Protein AF-A0A804Q2H6-F1 (afdb_monomer)

Nearest PDB structures (foldseek):
  8jxd-assembly1_B-2  TM=3.179E-01  e=8.349E+00  Rattus norvegicus

Structure (mmCIF, N/CA/C/O backbone):
data_AF-A0A804Q2H6-F1
#
_entry.id   AF-A0A804Q2H6-F1
#
loop_
_atom_site.group_PDB
_atom_site.id
_atom_site.type_symbol
_atom_site.label_atom_id
_atom_site.label_alt_id
_atom_site.label_comp_id
_atom_site.label_asym_id
_atom_site.label_entity_id
_atom_site.label_seq_id
_atom_site.pdbx_PDB_ins_code
_atom_site.Cartn_x
_atom_site.Cartn_y
_atom_site.Cartn_z
_atom_site.occupancy
_atom_site.B_iso_or_equiv
_atom_site.auth_seq_id
_atom_site.auth_comp_id
_atom_site.auth_asym_id
_atom_site.auth_atom_id
_atom_site.pdbx_PDB_model_num
ATOM 1 N N . MET A 1 1 ? -6.467 -5.671 18.683 1.00 35.25 1 MET A N 1
ATOM 2 C CA . MET A 1 1 ? -7.327 -4.581 18.168 1.00 35.25 1 MET A CA 1
ATOM 3 C C . MET A 1 1 ? -7.729 -4.939 16.747 1.00 35.25 1 MET A C 1
ATOM 5 O O . MET A 1 1 ? -6.881 -4.882 15.869 1.00 35.25 1 MET A O 1
ATOM 9 N N . ALA A 1 2 ? -8.968 -5.383 16.522 1.00 39.66 2 ALA A N 1
ATOM 10 C CA . ALA A 1 2 ? -9.454 -5.647 15.170 1.00 39.66 2 ALA A CA 1
ATOM 11 C C . ALA A 1 2 ? -9.621 -4.302 14.453 1.00 39.66 2 ALA A C 1
ATOM 13 O O . ALA A 1 2 ? -10.476 -3.499 14.825 1.00 39.66 2 ALA A O 1
ATOM 14 N N . THR A 1 3 ? -8.766 -4.007 13.478 1.00 52.53 3 THR A N 1
ATOM 15 C CA . THR A 1 3 ? -8.973 -2.840 12.623 1.00 52.53 3 THR A CA 1
ATOM 16 C C . THR A 1 3 ? -10.220 -3.105 11.796 1.00 52.53 3 THR A C 1
ATOM 18 O O . THR A 1 3 ? -10.194 -3.948 10.901 1.00 52.53 3 THR A O 1
ATOM 21 N N . ALA A 1 4 ? -11.316 -2.413 12.104 1.00 69.88 4 ALA A N 1
ATOM 22 C CA . ALA A 1 4 ? -12.475 -2.392 11.227 1.00 69.88 4 ALA A CA 1
ATOM 23 C C . ALA A 1 4 ? -12.008 -2.036 9.803 1.00 69.88 4 ALA A C 1
ATOM 25 O O . ALA A 1 4 ? -11.167 -1.147 9.624 1.00 69.88 4 ALA A O 1
ATOM 26 N N . GLY A 1 5 ? -12.504 -2.774 8.806 1.00 74.56 5 GLY A N 1
ATOM 27 C CA . GLY A 1 5 ? -12.183 -2.523 7.402 1.00 74.56 5 GLY A CA 1
ATOM 28 C C . GLY A 1 5 ? -12.517 -1.087 6.985 1.00 74.56 5 GLY A C 1
ATOM 29 O O . GLY A 1 5 ? -13.249 -0.374 7.672 1.00 74.56 5 GLY A O 1
ATOM 30 N N . CYS A 1 6 ? -11.978 -0.640 5.848 1.00 87.25 6 CYS A N 1
ATOM 31 C CA . CYS A 1 6 ? -12.292 0.699 5.347 1.00 87.25 6 CYS A CA 1
ATOM 32 C C . CYS A 1 6 ? -13.810 0.830 5.085 1.00 87.25 6 CYS A C 1
ATOM 34 O O . CYS A 1 6 ? -14.372 -0.062 4.445 1.00 87.25 6 CYS A O 1
ATOM 36 N N . PRO A 1 7 ? -14.469 1.932 5.508 1.00 87.38 7 PRO A N 1
ATOM 37 C CA . PRO A 1 7 ? -15.899 2.159 5.263 1.00 87.38 7 PRO A CA 1
ATOM 38 C C . PRO A 1 7 ? -16.249 2.141 3.768 1.00 87.38 7 PRO A C 1
ATOM 40 O O . PRO A 1 7 ? -17.302 1.646 3.378 1.00 87.38 7 PRO A O 1
ATOM 43 N N . TYR A 1 8 ? -15.327 2.612 2.925 1.00 88.88 8 TYR A N 1
ATOM 44 C CA . TYR A 1 8 ? -15.412 2.528 1.471 1.00 88.88 8 TYR A CA 1
ATOM 45 C C . TYR A 1 8 ? -14.440 1.456 0.978 1.00 88.88 8 TYR A C 1
ATOM 47 O O . TYR A 1 8 ? -13.237 1.685 0.861 1.00 88.88 8 TYR A O 1
ATOM 55 N N . SER A 1 9 ? -14.958 0.252 0.742 1.00 91.12 9 SER A N 1
ATOM 56 C CA . SER A 1 9 ? -14.145 -0.866 0.261 1.00 91.12 9 SER A CA 1
ATOM 57 C C . SER A 1 9 ? -13.822 -0.697 -1.225 1.00 91.12 9 SER A C 1
ATOM 59 O O . SER A 1 9 ? -14.722 -0.740 -2.064 1.00 91.12 9 SER A O 1
ATOM 61 N N . CYS A 1 10 ? -12.534 -0.560 -1.548 1.00 94.19 10 CYS A N 1
ATOM 62 C CA . CYS A 1 10 ? -12.041 -0.559 -2.927 1.00 94.19 10 CYS A CA 1
ATOM 63 C C . CYS A 1 10 ? -12.300 -1.899 -3.636 1.00 94.19 10 CYS A C 1
ATOM 65 O O . CYS A 1 10 ? -12.711 -1.892 -4.790 1.00 94.19 10 CYS A O 1
ATOM 67 N N . VAL A 1 11 ? -12.182 -3.028 -2.922 1.00 94.38 11 VAL A N 1
ATOM 68 C CA . VAL A 1 11 ? -12.495 -4.378 -3.436 1.00 94.38 11 VAL A CA 1
ATOM 69 C C . VAL A 1 11 ? -13.964 -4.507 -3.833 1.00 94.38 11 VAL A C 1
ATOM 71 O O . VAL A 1 11 ? -14.267 -5.009 -4.907 1.00 94.38 11 VAL A O 1
ATOM 74 N N . LYS A 1 12 ? -14.900 -4.010 -3.011 1.00 93.88 12 LYS A N 1
ATOM 75 C CA . LYS A 1 12 ? -16.326 -4.014 -3.384 1.00 93.88 12 LYS A CA 1
ATOM 76 C C . LYS A 1 12 ? -16.637 -3.041 -4.522 1.00 93.88 12 LYS A C 1
ATOM 78 O O . LYS A 1 12 ? -17.587 -3.274 -5.258 1.00 93.88 12 LYS A O 1
ATOM 83 N N . ARG A 1 13 ? -15.890 -1.935 -4.629 1.00 94.12 13 ARG A N 1
ATOM 84 C CA . ARG A 1 13 ? -16.138 -0.888 -5.629 1.00 94.12 13 ARG A CA 1
ATOM 85 C C . ARG A 1 13 ? -15.673 -1.293 -7.026 1.00 94.12 13 ARG A C 1
ATOM 87 O O . ARG A 1 13 ? -16.414 -1.073 -7.972 1.00 94.12 13 ARG A O 1
ATOM 94 N N . ALA A 1 14 ? -14.473 -1.855 -7.135 1.00 94.19 14 ALA A N 1
ATOM 95 C CA . ALA A 1 14 ? -13.858 -2.261 -8.395 1.00 94.19 14 ALA A CA 1
ATOM 96 C C . ALA A 1 14 ? -13.192 -3.644 -8.229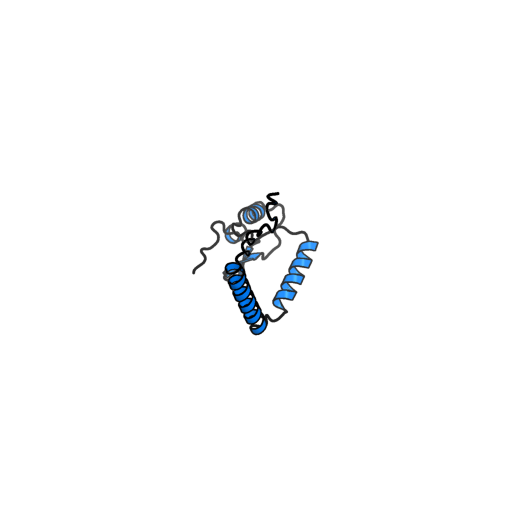 1.00 94.19 14 ALA A C 1
ATOM 98 O O . ALA A 1 14 ? -11.963 -3.735 -8.141 1.00 94.19 14 ALA A O 1
ATOM 99 N N . PRO A 1 15 ? -13.989 -4.729 -8.140 1.00 94.12 15 PRO A N 1
ATOM 100 C CA . PRO A 1 15 ? -13.487 -6.083 -7.871 1.00 94.12 15 PRO A CA 1
ATOM 101 C C . PRO A 1 15 ? -12.613 -6.652 -8.998 1.00 94.12 15 PRO A C 1
ATOM 103 O O . PRO A 1 15 ? -11.849 -7.585 -8.782 1.00 94.12 15 PRO A O 1
ATOM 106 N N . HIS A 1 16 ? -12.699 -6.087 -10.203 1.00 92.75 16 HIS A N 1
ATOM 107 C CA . HIS A 1 16 ? -11.831 -6.418 -11.334 1.00 92.75 16 HIS A CA 1
ATOM 108 C C . HIS A 1 16 ? -10.420 -5.824 -11.209 1.00 92.75 16 HIS A C 1
ATOM 110 O O . HIS A 1 16 ? -9.506 -6.285 -11.892 1.00 92.75 16 HIS A O 1
ATOM 116 N N . VAL A 1 17 ? -10.231 -4.824 -10.339 1.00 94.56 17 VAL A N 1
ATOM 117 C CA . VAL A 1 17 ? -8.941 -4.152 -10.096 1.00 94.56 17 VAL A CA 1
ATOM 118 C C . VAL A 1 17 ? -8.365 -4.468 -8.727 1.00 94.56 17 VAL A C 1
ATOM 120 O O . VAL A 1 17 ? -7.144 -4.550 -8.594 1.00 94.56 17 VAL A O 1
ATOM 123 N N . PHE A 1 18 ? -9.204 -4.689 -7.716 1.00 93.81 18 PHE A N 1
ATOM 124 C CA . PHE A 1 18 ? -8.762 -4.921 -6.344 1.00 93.81 18 PHE A CA 1
ATOM 125 C C . PHE A 1 18 ? -9.297 -6.240 -5.781 1.00 93.81 18 PHE A C 1
ATOM 127 O O . PHE A 1 18 ? -10.479 -6.541 -5.914 1.00 93.81 18 PHE A O 1
ATOM 134 N N . SER A 1 19 ? -8.452 -6.969 -5.050 1.00 94.88 19 SER A N 1
ATOM 135 C CA . SER A 1 19 ? -8.845 -8.130 -4.239 1.00 94.88 19 SER A CA 1
ATOM 136 C C . SER A 1 19 ? -8.294 -8.014 -2.824 1.00 94.88 19 SER A C 1
ATOM 138 O O . SER A 1 19 ? -7.400 -7.212 -2.555 1.00 94.88 19 SER A O 1
ATOM 140 N N . PHE A 1 20 ? -8.803 -8.830 -1.904 1.00 92.19 20 PHE A N 1
ATOM 141 C CA . PHE A 1 20 ? -8.088 -9.064 -0.655 1.00 92.19 20 PHE A CA 1
ATOM 142 C C . PHE A 1 20 ? -6.900 -9.998 -0.906 1.00 92.19 20 PHE A C 1
ATOM 144 O O . PHE A 1 20 ? -6.957 -10.868 -1.774 1.00 92.19 20 PHE A O 1
ATOM 151 N N . SER A 1 21 ? -5.809 -9.745 -0.194 1.00 88.12 21 SER A N 1
ATOM 152 C CA . SER A 1 21 ? -4.656 -10.633 -0.092 1.00 88.12 21 SER A CA 1
ATOM 153 C C . SER A 1 21 ? -4.953 -11.706 0.950 1.00 88.12 21 SER A C 1
ATOM 155 O O . SER A 1 21 ? -5.334 -11.356 2.069 1.00 88.12 21 SER A O 1
ATOM 157 N N . ASP A 1 22 ? -4.759 -12.977 0.610 1.00 85.94 22 ASP A N 1
ATOM 158 C CA . ASP A 1 22 ? -5.005 -14.090 1.535 1.00 85.94 22 ASP A CA 1
ATOM 159 C C . ASP A 1 22 ? -4.006 -14.095 2.704 1.00 85.94 22 ASP A C 1
ATOM 161 O O . ASP A 1 22 ? -4.374 -14.417 3.832 1.00 85.94 22 ASP A O 1
ATOM 165 N N . ASP A 1 23 ? -2.772 -13.636 2.464 1.00 81.19 23 ASP A N 1
ATOM 166 C CA . ASP A 1 23 ? -1.695 -13.632 3.464 1.00 81.19 23 ASP A CA 1
ATOM 167 C C . ASP A 1 23 ? -1.902 -12.578 4.561 1.00 81.19 23 ASP A C 1
ATOM 169 O O . ASP A 1 23 ? -1.562 -12.780 5.725 1.00 81.19 23 ASP A O 1
ATOM 173 N N . THR A 1 24 ? -2.439 -11.415 4.188 1.00 80.88 24 THR A N 1
ATOM 174 C CA . THR A 1 24 ? -2.497 -10.229 5.060 1.00 80.88 24 THR A CA 1
ATOM 175 C C . THR A 1 24 ? -3.919 -9.773 5.369 1.00 80.88 24 THR A C 1
ATOM 177 O O . THR A 1 24 ? -4.111 -8.904 6.220 1.00 80.88 24 THR A O 1
ATOM 180 N N . GLY A 1 25 ? -4.927 -10.290 4.660 1.00 83.88 25 GLY A N 1
ATOM 181 C CA . GLY A 1 25 ? -6.317 -9.833 4.743 1.00 83.88 25 GLY A CA 1
ATOM 182 C C . GLY A 1 25 ? -6.529 -8.385 4.278 1.00 83.88 25 GLY A C 1
ATOM 183 O O . GLY A 1 25 ? -7.600 -7.812 4.486 1.00 83.88 25 GLY A O 1
ATOM 184 N N . THR A 1 26 ? -5.518 -7.755 3.671 1.00 85.62 26 THR A N 1
ATOM 185 C CA . THR A 1 26 ? -5.562 -6.360 3.214 1.00 85.62 26 THR A CA 1
ATOM 186 C C . THR A 1 26 ? -5.927 -6.277 1.738 1.00 85.62 26 THR A C 1
ATOM 188 O O . THR A 1 26 ? -5.635 -7.179 0.957 1.00 85.62 26 THR A O 1
ATOM 191 N N . ALA A 1 27 ? -6.587 -5.189 1.337 1.00 90.50 27 ALA A N 1
ATOM 192 C CA . ALA A 1 27 ? -6.875 -4.950 -0.072 1.00 90.50 27 ALA A CA 1
ATOM 193 C C . ALA A 1 27 ? -5.576 -4.681 -0.852 1.00 90.50 27 ALA A C 1
ATOM 195 O O . ALA A 1 27 ? -4.737 -3.901 -0.397 1.00 90.50 27 ALA A O 1
ATOM 196 N N . ARG A 1 28 ? -5.443 -5.282 -2.036 1.00 90.19 28 ARG A N 1
ATOM 197 C CA . ARG A 1 28 ? -4.346 -5.069 -2.988 1.00 90.19 28 ARG A CA 1
ATOM 198 C C . ARG A 1 28 ? -4.886 -4.866 -4.401 1.00 90.19 28 ARG A C 1
ATOM 200 O O . ARG A 1 28 ? -5.969 -5.350 -4.724 1.00 90.19 28 ARG A O 1
ATOM 207 N N . ALA A 1 29 ? -4.120 -4.185 -5.248 1.00 90.38 29 ALA A N 1
ATOM 208 C CA . ALA A 1 29 ? -4.400 -4.138 -6.680 1.00 90.38 29 ALA A CA 1
ATOM 209 C C . ALA A 1 29 ? -3.958 -5.454 -7.346 1.00 90.38 29 ALA A C 1
ATOM 211 O O . ALA A 1 29 ? -2.853 -5.930 -7.089 1.00 90.38 29 ALA A O 1
ATOM 212 N N . ILE A 1 30 ? -4.818 -6.039 -8.181 1.00 91.25 30 ILE A N 1
ATOM 213 C CA . ILE A 1 30 ? -4.561 -7.274 -8.947 1.00 91.25 30 ILE A CA 1
ATOM 214 C C . ILE A 1 30 ? -4.445 -7.031 -10.451 1.00 91.25 30 ILE A C 1
ATOM 216 O O . ILE A 1 30 ? -3.874 -7.850 -11.163 1.00 91.25 30 ILE A O 1
ATOM 220 N N . SER A 1 31 ? -4.961 -5.906 -10.938 1.00 88.25 31 SER A N 1
ATOM 221 C CA . SER A 1 31 ? -4.835 -5.480 -12.327 1.00 88.25 31 SER A CA 1
ATOM 222 C C . SER A 1 31 ? -4.585 -3.972 -12.383 1.00 88.25 31 SER A C 1
ATOM 224 O O . SER A 1 31 ? -4.746 -3.259 -11.389 1.00 88.25 31 SER A O 1
ATOM 226 N N . GLN A 1 32 ? -4.120 -3.480 -13.530 1.00 81.50 32 GLN A N 1
ATOM 227 C CA . GLN A 1 32 ? -4.045 -2.041 -13.762 1.00 81.50 32 GLN A CA 1
ATOM 228 C C . GLN A 1 32 ? -5.449 -1.544 -14.108 1.00 81.50 32 GLN A C 1
ATOM 230 O O . GLN A 1 32 ? -6.047 -2.008 -15.076 1.00 81.50 32 GLN A O 1
ATOM 235 N N . GLY A 1 33 ? -5.973 -0.610 -13.314 1.00 72.00 33 GLY A N 1
ATOM 236 C CA . GLY A 1 33 ? -7.200 0.087 -13.679 1.00 72.00 33 GLY A CA 1
ATOM 237 C C . GLY A 1 33 ? -6.968 0.963 -14.909 1.00 72.00 33 GLY A C 1
ATOM 238 O O . GLY A 1 33 ? -5.924 1.608 -15.018 1.00 72.00 33 GLY A O 1
ATOM 239 N N . ASN A 1 34 ? -7.938 0.995 -15.823 1.00 75.69 34 ASN A N 1
ATOM 240 C CA . ASN A 1 34 ? -7.955 2.004 -16.874 1.00 75.69 34 ASN A CA 1
ATOM 241 C C . ASN A 1 34 ? -8.294 3.360 -16.232 1.00 75.69 34 ASN A C 1
ATOM 243 O O . ASN A 1 34 ? -9.193 3.438 -15.396 1.00 75.69 34 ASN A O 1
ATOM 247 N N . GLY A 1 35 ? -7.588 4.424 -16.615 1.00 71.31 35 GLY A N 1
ATOM 248 C CA . GLY A 1 35 ? -7.820 5.773 -16.094 1.00 71.31 35 GLY A CA 1
ATOM 249 C C . GLY A 1 35 ? -9.220 6.315 -16.390 1.00 71.31 35 GLY A C 1
ATOM 250 O O . GLY A 1 35 ? -9.622 7.281 -15.760 1.00 71.31 35 GLY A O 1
ATOM 251 N N . GLU A 1 36 ? -9.964 5.688 -17.300 1.00 82.06 36 GLU A N 1
ATOM 252 C CA . GLU A 1 36 ? -11.348 6.023 -17.663 1.00 82.06 36 GLU A CA 1
ATOM 253 C C . GLU A 1 36 ? -12.399 5.232 -16.863 1.00 82.06 36 GLU A C 1
ATOM 255 O O . GLU A 1 36 ? -13.595 5.380 -17.091 1.00 82.06 36 GLU A O 1
ATOM 260 N N . ASP A 1 37 ? -11.980 4.366 -15.936 1.00 90.38 37 ASP A N 1
ATOM 261 C CA . ASP A 1 37 ? -12.902 3.585 -15.116 1.00 90.38 37 A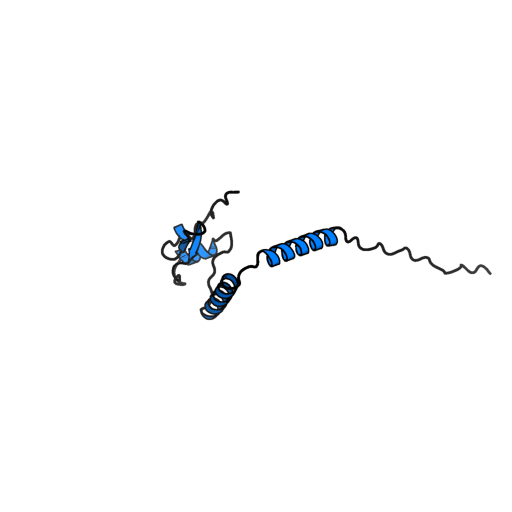SP A CA 1
ATOM 262 C C . ASP A 1 37 ? -13.374 4.393 -13.898 1.00 90.38 37 ASP A C 1
ATOM 264 O O . ASP A 1 37 ? -12.665 4.531 -12.894 1.00 90.38 37 ASP A O 1
ATOM 268 N N . ASP A 1 38 ? -14.602 4.906 -13.982 1.00 93.25 38 ASP A N 1
A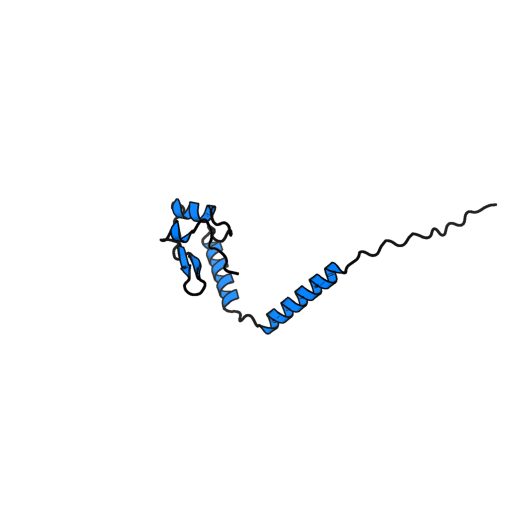TOM 269 C CA . ASP A 1 38 ? -15.240 5.708 -12.933 1.00 93.25 38 ASP A CA 1
ATOM 270 C C . ASP A 1 38 ? -15.255 5.004 -11.566 1.00 93.25 38 ASP A C 1
ATOM 272 O O . ASP A 1 38 ? -15.086 5.646 -10.524 1.00 93.25 38 ASP A O 1
ATOM 276 N N . LEU A 1 39 ? -15.425 3.676 -11.531 1.00 93.50 39 LEU A N 1
ATOM 277 C CA . LEU A 1 39 ? -15.450 2.919 -10.277 1.00 93.50 39 LEU A CA 1
ATOM 278 C C . LEU A 1 39 ? -14.061 2.861 -9.645 1.00 93.50 39 LEU A C 1
ATOM 280 O O . LEU A 1 39 ? -13.939 2.977 -8.420 1.00 93.50 39 LEU A O 1
ATOM 284 N N . VAL A 1 40 ? -13.018 2.724 -10.464 1.00 93.62 40 VAL A N 1
ATOM 285 C CA . VAL A 1 40 ? -11.625 2.760 -10.002 1.00 93.62 40 VAL A CA 1
ATOM 286 C C . VAL A 1 40 ? -11.262 4.163 -9.531 1.00 93.62 40 VAL A C 1
ATOM 288 O O . VAL A 1 40 ? -10.743 4.305 -8.423 1.00 93.62 40 VAL A O 1
ATOM 291 N N . GLN A 1 41 ? -11.583 5.207 -10.301 1.00 92.94 41 GLN A N 1
ATOM 292 C CA . GLN A 1 41 ? -11.355 6.596 -9.889 1.00 92.94 41 GLN A CA 1
ATOM 293 C C . GLN A 1 41 ? -12.025 6.904 -8.548 1.00 92.94 41 GLN A C 1
ATOM 295 O O . GLN A 1 41 ? -11.405 7.481 -7.650 1.00 92.94 41 GLN A O 1
ATOM 300 N N . LEU A 1 42 ? -13.269 6.463 -8.377 1.00 94.25 42 LEU A N 1
ATOM 301 C CA . LEU A 1 42 ? -14.025 6.681 -7.155 1.00 94.25 42 LEU A CA 1
ATOM 302 C C . LEU A 1 42 ? -13.464 5.877 -5.975 1.00 94.25 42 LEU A C 1
ATOM 304 O O . LEU A 1 42 ? -13.396 6.399 -4.862 1.00 94.25 42 LEU A O 1
ATOM 308 N N . ALA A 1 43 ? -13.017 4.638 -6.202 1.00 94.00 43 ALA A N 1
ATOM 309 C CA . ALA A 1 43 ? -12.320 3.850 -5.188 1.00 94.00 43 ALA A CA 1
ATOM 310 C C . ALA A 1 43 ? -11.038 4.558 -4.722 1.00 94.00 43 ALA A C 1
ATOM 312 O O . ALA A 1 43 ? -10.821 4.694 -3.516 1.00 94.00 43 ALA A O 1
ATOM 313 N N . VAL A 1 44 ? -10.232 5.053 -5.667 1.00 93.25 44 VAL A N 1
ATOM 314 C CA . VAL A 1 44 ? -8.992 5.794 -5.396 1.00 93.25 44 VAL A CA 1
ATOM 315 C C . VAL A 1 44 ? -9.282 7.078 -4.617 1.00 93.25 44 VAL A C 1
ATOM 317 O O . VAL A 1 44 ? -8.679 7.301 -3.567 1.00 93.25 44 VAL A O 1
ATOM 320 N N . GLY A 1 45 ? -10.260 7.873 -5.058 1.00 93.06 45 GLY A N 1
ATOM 321 C CA . GLY A 1 45 ? -10.644 9.127 -4.403 1.00 93.06 45 GLY A CA 1
ATOM 322 C C . GLY A 1 45 ? -11.237 8.955 -3.000 1.00 93.06 45 GLY A C 1
ATOM 323 O O . GLY A 1 45 ? -11.132 9.861 -2.176 1.00 93.06 45 GLY A O 1
ATOM 324 N N . GLN A 1 46 ? -11.829 7.794 -2.700 1.00 93.19 46 GLN A N 1
ATOM 325 C CA . GLN A 1 46 ? -12.465 7.514 -1.410 1.00 93.19 46 GLN A CA 1
ATOM 326 C C . GLN A 1 46 ? -11.604 6.684 -0.442 1.00 93.19 46 GLN A C 1
ATOM 328 O O . GLN A 1 46 ? -12.082 6.440 0.669 1.00 93.19 46 GLN A O 1
ATOM 333 N N . CYS A 1 47 ? -10.370 6.251 -0.778 1.00 92.50 47 CYS A N 1
ATOM 334 C CA . CYS A 1 47 ? -9.562 5.476 0.185 1.00 92.50 47 CYS A CA 1
ATOM 335 C C . CYS A 1 47 ? -9.229 6.341 1.422 1.00 92.50 47 CYS A C 1
ATOM 337 O O . CYS A 1 47 ? -8.397 7.248 1.339 1.00 92.50 47 CYS A O 1
ATOM 339 N N . PRO A 1 48 ? -9.773 6.022 2.615 1.00 90.38 48 PRO A N 1
ATOM 340 C CA . PRO A 1 48 ? -9.587 6.846 3.813 1.00 90.38 48 PRO A CA 1
ATOM 341 C C . PRO A 1 48 ? -8.164 6.746 4.373 1.00 90.38 48 PRO A C 1
ATOM 343 O O . PRO A 1 48 ? -7.689 7.641 5.065 1.00 90.38 48 PRO A O 1
ATOM 346 N N . ARG A 1 49 ? -7.469 5.647 4.063 1.00 89.00 49 ARG A N 1
ATOM 347 C CA . ARG A 1 49 ? -6.066 5.420 4.423 1.00 89.00 49 ARG A CA 1
ATOM 348 C C . ARG A 1 49 ? -5.089 6.030 3.417 1.00 89.00 49 ARG A C 1
ATOM 350 O O . ARG A 1 49 ? -3.893 5.961 3.662 1.00 89.00 49 ARG A O 1
ATOM 357 N N . LYS A 1 50 ? -5.589 6.578 2.299 1.00 88.75 50 LYS A N 1
ATOM 358 C CA . LYS A 1 50 ? -4.798 7.020 1.141 1.00 88.75 50 LYS A CA 1
ATOM 359 C C . LYS A 1 50 ? -3.760 5.965 0.738 1.00 88.75 50 LYS A C 1
ATOM 361 O O . LYS A 1 50 ? -2.554 6.164 0.790 1.00 88.75 50 LYS A O 1
ATOM 366 N N . CYS A 1 51 ? -4.286 4.787 0.448 1.00 87.12 51 CYS A N 1
ATOM 367 C CA . CYS A 1 51 ? -3.556 3.541 0.270 1.00 87.12 51 CYS A CA 1
ATOM 368 C C . CYS A 1 51 ? -3.336 3.162 -1.202 1.00 87.12 51 CYS A C 1
ATOM 370 O O . CYS A 1 51 ? -2.549 2.273 -1.502 1.00 87.12 51 CYS A O 1
ATOM 372 N N . ILE A 1 52 ? -4.072 3.808 -2.105 1.00 89.50 52 ILE A N 1
ATOM 373 C CA . ILE A 1 52 ? -4.124 3.518 -3.536 1.00 89.50 52 ILE A CA 1
ATOM 374 C C . ILE A 1 52 ? -3.976 4.833 -4.295 1.00 89.50 52 ILE A C 1
ATOM 376 O O . ILE A 1 52 ? -4.595 5.830 -3.923 1.00 89.50 52 ILE A O 1
ATOM 380 N N . TYR A 1 53 ? -3.139 4.831 -5.330 1.00 90.19 53 TYR A N 1
ATOM 381 C CA . TYR A 1 53 ? -2.789 6.013 -6.113 1.00 90.19 53 TYR A CA 1
ATOM 382 C C . TYR A 1 53 ? -2.556 5.637 -7.571 1.00 90.19 53 TYR A C 1
ATOM 384 O O . TYR A 1 53 ? -2.068 4.546 -7.865 1.00 90.19 53 TYR A O 1
ATOM 392 N N . TYR A 1 54 ? -2.846 6.575 -8.469 1.00 89.31 54 TYR A N 1
ATOM 393 C CA . TYR A 1 54 ? -2.340 6.512 -9.833 1.00 89.31 54 TYR A CA 1
ATOM 394 C C . TYR A 1 54 ? -0.867 6.910 -9.851 1.00 89.31 54 TYR A C 1
ATOM 396 O O . TYR A 1 54 ? -0.466 7.877 -9.204 1.00 89.31 54 TYR A O 1
ATOM 404 N N . VAL A 1 55 ? -0.076 6.158 -10.606 1.00 90.06 55 VAL A N 1
ATOM 405 C CA . VAL A 1 55 ? 1.350 6.407 -10.812 1.00 90.06 55 VAL A CA 1
ATOM 406 C C . VAL A 1 55 ? 1.664 6.298 -12.294 1.00 90.06 55 VAL A C 1
ATOM 408 O O . VAL A 1 55 ? 1.002 5.561 -13.028 1.00 90.06 55 VAL A O 1
ATOM 411 N N . THR A 1 56 ? 2.677 7.027 -12.746 1.00 90.56 56 THR A N 1
ATOM 412 C CA . THR A 1 56 ? 3.188 6.859 -14.108 1.00 90.56 56 THR A CA 1
ATOM 413 C C . THR A 1 56 ? 3.923 5.520 -14.243 1.00 90.56 56 THR A C 1
ATOM 415 O O . THR A 1 56 ? 4.383 4.967 -13.238 1.00 90.56 56 THR A O 1
ATOM 418 N N . PRO A 1 57 ? 4.107 4.999 -15.471 1.00 89.81 57 PRO A N 1
ATOM 419 C CA . PRO A 1 57 ? 4.900 3.788 -15.686 1.00 89.81 57 PRO A CA 1
ATOM 420 C C . PRO A 1 57 ? 6.307 3.872 -15.073 1.00 89.81 57 PRO A C 1
ATOM 422 O O . PRO A 1 57 ? 6.739 2.940 -14.406 1.00 89.81 57 PRO A O 1
ATOM 425 N N . CYS A 1 58 ? 6.985 5.019 -15.200 1.00 95.12 58 CYS A N 1
ATOM 426 C CA . CYS A 1 58 ? 8.313 5.217 -14.612 1.00 95.12 58 CYS A CA 1
ATOM 427 C C . CYS A 1 58 ? 8.287 5.178 -13.076 1.00 95.12 58 CYS A C 1
ATOM 429 O O . CYS A 1 58 ? 9.149 4.562 -12.455 1.00 95.12 58 CYS A O 1
ATOM 431 N N . GLN A 1 59 ? 7.291 5.817 -12.451 1.00 94.88 59 GLN A N 1
ATOM 432 C CA . GLN A 1 59 ? 7.122 5.777 -10.995 1.00 94.88 59 GLN A CA 1
ATOM 433 C C . GLN A 1 59 ? 6.851 4.356 -10.504 1.00 94.88 59 GLN A C 1
ATOM 435 O O . GLN A 1 59 ? 7.394 3.952 -9.479 1.00 94.88 59 GLN A O 1
ATOM 440 N N . ARG A 1 60 ? 6.040 3.591 -11.242 1.00 89.56 60 ARG A N 1
ATOM 441 C CA . ARG A 1 60 ? 5.754 2.192 -10.926 1.00 89.56 60 ARG A CA 1
ATOM 442 C C . ARG A 1 60 ? 7.032 1.362 -10.863 1.00 89.56 60 ARG A C 1
ATOM 444 O O . ARG A 1 60 ? 7.226 0.676 -9.868 1.00 89.56 60 ARG A O 1
ATOM 451 N N . THR A 1 61 ? 7.901 1.459 -11.870 1.00 93.62 61 THR A N 1
ATOM 452 C CA . THR A 1 61 ? 9.171 0.717 -11.894 1.00 93.62 61 THR A CA 1
ATOM 453 C C . THR A 1 61 ? 10.024 1.019 -10.663 1.00 93.62 61 THR A C 1
ATOM 455 O O . THR A 1 61 ? 10.515 0.099 -10.022 1.00 93.62 61 THR A O 1
ATOM 458 N N . ILE A 1 62 ? 10.139 2.296 -10.286 1.00 96.12 62 ILE A N 1
ATOM 459 C CA . ILE A 1 62 ? 10.885 2.705 -9.086 1.00 96.12 62 ILE A CA 1
ATOM 460 C C . ILE A 1 62 ? 10.254 2.105 -7.821 1.00 96.12 62 ILE A C 1
ATOM 462 O O . ILE A 1 62 ? 10.962 1.606 -6.953 1.00 96.12 62 ILE A O 1
ATOM 466 N N . LEU A 1 63 ? 8.925 2.143 -7.700 1.00 92.81 63 LEU A N 1
ATOM 467 C CA . LEU A 1 63 ? 8.218 1.614 -6.531 1.00 92.81 63 LEU A CA 1
ATOM 468 C C . LEU A 1 63 ? 8.335 0.089 -6.410 1.00 92.81 63 LEU A C 1
ATOM 470 O O . LEU A 1 63 ? 8.470 -0.417 -5.299 1.00 92.81 63 LEU A O 1
ATOM 474 N N . GLU A 1 64 ? 8.285 -0.636 -7.528 1.00 89.50 64 GLU A N 1
ATOM 475 C CA . GLU A 1 64 ? 8.473 -2.090 -7.561 1.00 89.50 64 GLU A CA 1
ATOM 476 C C . GLU A 1 64 ? 9.902 -2.475 -7.159 1.00 89.50 64 GLU A C 1
ATOM 478 O O . GLU A 1 64 ? 10.074 -3.396 -6.362 1.00 89.50 64 GLU A O 1
ATOM 483 N N . ASP A 1 65 ? 10.908 -1.730 -7.625 1.00 91.75 65 ASP A N 1
ATOM 484 C CA . ASP A 1 65 ? 12.312 -1.942 -7.254 1.00 91.75 65 ASP A CA 1
ATOM 485 C C . ASP A 1 65 ? 12.557 -1.662 -5.760 1.00 91.75 65 ASP A C 1
ATOM 487 O O . ASP A 1 65 ? 13.133 -2.482 -5.042 1.00 91.75 65 ASP A O 1
ATOM 491 N N . VAL A 1 66 ? 12.010 -0.557 -5.240 1.00 91.56 66 VAL A N 1
ATOM 492 C CA . VAL A 1 66 ? 12.058 -0.244 -3.803 1.00 91.56 66 VAL A CA 1
ATOM 493 C C . VAL A 1 66 ? 11.375 -1.340 -2.985 1.00 91.56 66 VAL A C 1
ATOM 495 O O . VAL A 1 66 ? 11.949 -1.806 -2.001 1.00 91.56 66 VAL A O 1
ATOM 498 N N . LEU A 1 67 ? 10.183 -1.793 -3.381 1.00 87.44 67 LEU A N 1
ATOM 499 C CA . LEU A 1 67 ? 9.484 -2.869 -2.678 1.00 87.44 67 LEU A CA 1
ATOM 500 C C . LEU A 1 67 ? 10.305 -4.164 -2.678 1.00 87.44 67 LEU A C 1
ATOM 502 O O . LEU A 1 67 ? 10.453 -4.784 -1.626 1.00 87.44 67 LEU A O 1
ATOM 506 N N . ALA A 1 68 ? 10.861 -4.552 -3.827 1.00 85.94 68 ALA A N 1
ATOM 507 C CA . ALA A 1 68 ? 11.714 -5.729 -3.936 1.00 85.94 68 ALA A CA 1
ATOM 508 C C . ALA A 1 68 ? 12.936 -5.614 -3.018 1.00 85.94 68 ALA A C 1
ATOM 510 O O . ALA A 1 68 ? 13.233 -6.557 -2.291 1.00 85.94 68 ALA A O 1
ATOM 511 N N . SER A 1 69 ? 13.593 -4.451 -2.976 1.00 86.69 69 SER A N 1
ATOM 512 C CA . SER A 1 69 ? 14.735 -4.216 -2.086 1.00 86.69 69 SER A CA 1
ATOM 513 C C . SER A 1 69 ? 14.365 -4.381 -0.607 1.00 86.69 69 SER A C 1
ATOM 515 O O . SER A 1 69 ? 15.068 -5.069 0.128 1.00 86.69 69 SER A O 1
ATOM 517 N N . VAL A 1 70 ? 13.220 -3.838 -0.182 1.00 84.06 70 VAL A N 1
ATOM 518 C CA . VAL A 1 70 ? 12.742 -3.927 1.207 1.00 84.06 70 VAL A CA 1
ATOM 519 C C . VAL A 1 70 ? 12.383 -5.363 1.586 1.00 84.06 70 VAL A C 1
ATOM 521 O O . VAL A 1 70 ? 12.606 -5.760 2.724 1.00 84.06 70 VAL A O 1
ATOM 524 N N . LEU A 1 71 ? 11.836 -6.143 0.651 1.00 81.31 71 LEU A N 1
ATOM 525 C CA . LEU A 1 71 ? 11.484 -7.546 0.887 1.00 81.31 71 LEU A CA 1
ATOM 526 C C . LEU A 1 71 ? 12.696 -8.489 0.830 1.00 81.31 71 LEU A C 1
ATOM 528 O O . LEU A 1 71 ? 12.682 -9.526 1.488 1.00 81.31 71 LEU A O 1
ATOM 532 N N . MET A 1 72 ? 13.722 -8.154 0.040 1.00 77.31 72 MET A N 1
ATOM 533 C CA . MET A 1 72 ? 14.931 -8.970 -0.136 1.00 77.31 72 MET A CA 1
ATOM 534 C C . MET A 1 72 ? 15.998 -8.717 0.928 1.00 77.31 72 MET A C 1
ATOM 536 O O . MET A 1 72 ? 16.825 -9.595 1.166 1.00 77.31 72 MET A O 1
ATOM 540 N N . VAL A 1 73 ? 16.009 -7.544 1.566 1.00 71.94 73 VAL A N 1
ATOM 541 C CA . VAL A 1 73 ? 16.868 -7.303 2.728 1.00 71.94 73 VAL A CA 1
ATOM 542 C C . VAL A 1 73 ? 16.219 -8.005 3.921 1.00 71.94 73 VAL A C 1
ATOM 544 O O . VAL A 1 73 ? 15.148 -7.571 4.355 1.00 71.94 73 VAL A O 1
ATOM 547 N N . PRO A 1 74 ? 16.812 -9.088 4.467 1.00 64.25 74 PRO A N 1
ATOM 548 C CA . PRO A 1 74 ? 16.305 -9.661 5.699 1.00 64.25 74 PRO A CA 1
ATOM 549 C C . PRO A 1 74 ? 16.366 -8.561 6.750 1.00 64.25 74 PRO A C 1
ATOM 551 O O . PRO A 1 74 ? 17.435 -8.036 7.051 1.00 64.25 74 PRO A O 1
ATOM 554 N N . TYR A 1 75 ? 15.200 -8.178 7.261 1.00 62.56 75 TYR A N 1
ATOM 555 C CA . TYR A 1 75 ? 15.121 -7.299 8.411 1.00 62.56 75 TYR A CA 1
ATOM 556 C C . TYR A 1 75 ? 15.812 -8.046 9.551 1.00 62.56 75 TYR A C 1
ATOM 558 O O . TYR A 1 75 ? 15.243 -9.000 10.092 1.00 62.56 75 TYR A O 1
ATOM 566 N N . ASP A 1 76 ? 17.063 -7.701 9.861 1.00 67.44 76 ASP A N 1
ATOM 567 C CA . ASP A 1 76 ? 17.730 -8.298 11.005 1.00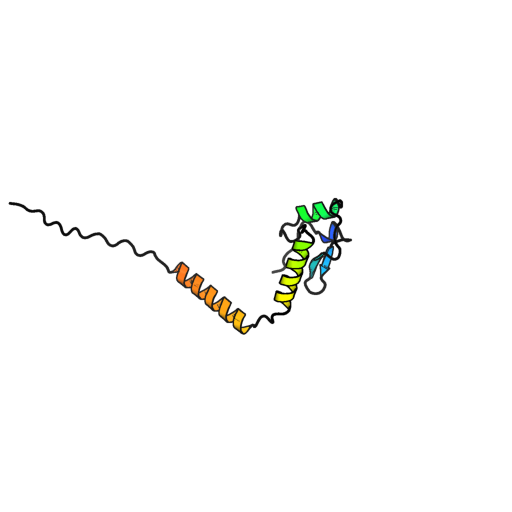 67.44 76 ASP A CA 1
ATOM 568 C C . ASP A 1 76 ? 16.957 -7.841 12.241 1.00 67.44 76 ASP A C 1
ATOM 570 O O . ASP A 1 76 ? 16.933 -6.660 12.600 1.00 67.44 76 ASP A O 1
ATOM 574 N N . LEU A 1 77 ? 16.267 -8.788 12.876 1.00 69.56 77 LEU A N 1
ATOM 575 C CA . LEU A 1 77 ? 15.498 -8.533 14.087 1.00 69.56 77 LEU A CA 1
ATOM 576 C C . LEU A 1 77 ? 16.386 -7.907 15.177 1.00 69.56 77 LEU A C 1
ATOM 578 O O . LEU A 1 77 ? 15.878 -7.156 16.012 1.00 69.56 77 LEU A O 1
ATOM 582 N N . ALA A 1 78 ? 17.701 -8.162 15.150 1.00 78.38 78 ALA A N 1
ATOM 583 C CA . ALA A 1 78 ? 18.658 -7.505 16.030 1.00 78.38 78 ALA A CA 1
ATOM 584 C C . ALA A 1 78 ? 18.838 -6.016 15.686 1.00 78.38 78 ALA A C 1
ATOM 586 O O . ALA A 1 78 ? 18.758 -5.179 16.588 1.00 78.38 78 ALA A O 1
ATOM 587 N N . GLU A 1 79 ? 19.014 -5.655 14.412 1.00 79.31 79 GLU A N 1
ATOM 588 C CA . GLU A 1 79 ? 19.111 -4.250 13.982 1.00 79.31 79 GLU A CA 1
ATOM 589 C C . GLU A 1 79 ? 17.824 -3.470 14.286 1.00 79.31 79 GLU A C 1
ATOM 591 O O . GLU A 1 79 ? 17.882 -2.339 14.778 1.00 79.31 79 GLU A O 1
ATOM 596 N N . ALA A 1 80 ? 16.661 -4.097 14.091 1.00 79.75 80 ALA A N 1
ATOM 597 C CA . ALA A 1 80 ? 15.362 -3.526 14.442 1.00 79.75 80 ALA A CA 1
ATOM 598 C C . ALA A 1 80 ? 15.254 -3.197 15.941 1.00 79.75 80 ALA A C 1
ATOM 600 O O . ALA A 1 80 ? 14.863 -2.090 16.318 1.00 79.75 80 ALA A O 1
ATOM 601 N N . ALA A 1 81 ? 15.658 -4.134 16.804 1.00 85.88 81 ALA A N 1
ATOM 602 C CA . ALA A 1 81 ? 15.635 -3.947 18.252 1.00 85.88 81 ALA A CA 1
ATOM 603 C C . ALA A 1 81 ? 16.599 -2.840 18.713 1.00 85.88 81 ALA A C 1
ATOM 605 O O . ALA A 1 81 ? 16.278 -2.062 19.619 1.00 85.88 81 ALA A O 1
ATOM 606 N N . VAL A 1 82 ? 17.772 -2.732 18.078 1.00 90.50 82 VAL A N 1
ATOM 607 C CA . VAL A 1 82 ? 18.717 -1.634 18.328 1.00 90.50 82 VAL A CA 1
ATOM 608 C C . VAL A 1 82 ? 18.093 -0.297 17.927 1.00 90.50 82 VAL A C 1
ATOM 610 O O . VAL A 1 82 ? 18.138 0.652 18.715 1.00 90.50 82 VAL A O 1
ATOM 613 N N . LEU A 1 83 ? 17.465 -0.219 16.752 1.00 88.06 83 LEU A N 1
ATOM 614 C CA . LEU A 1 83 ? 16.806 0.996 16.274 1.00 88.06 83 LEU A CA 1
ATOM 615 C C . LEU A 1 83 ? 15.675 1.445 17.215 1.00 88.06 83 LEU A C 1
ATOM 617 O O . LEU A 1 83 ? 15.614 2.622 17.582 1.00 88.06 83 LEU A O 1
ATOM 621 N N . ASP A 1 84 ? 14.836 0.518 17.678 1.00 90.00 84 ASP A N 1
ATOM 622 C CA . ASP A 1 84 ? 13.760 0.801 18.637 1.00 90.00 84 ASP A CA 1
ATOM 623 C C . ASP A 1 84 ? 14.293 1.281 19.996 1.00 90.00 84 ASP A C 1
ATOM 625 O O . ASP A 1 84 ? 13.748 2.223 20.591 1.00 90.00 84 ASP A O 1
ATOM 629 N N . SER A 1 85 ? 15.389 0.688 20.480 1.00 94.81 85 SER A N 1
ATOM 630 C CA . SER A 1 85 ? 16.079 1.130 21.699 1.00 94.81 85 SER A CA 1
ATOM 631 C C . SER A 1 85 ? 16.602 2.565 21.561 1.00 94.81 85 SER A C 1
ATOM 633 O O . SER A 1 85 ? 16.369 3.408 22.437 1.00 94.81 85 SER A O 1
ATOM 635 N N . LEU A 1 86 ? 17.235 2.888 20.427 1.00 95.75 86 LEU A N 1
ATOM 636 C CA . LEU A 1 86 ? 17.739 4.233 20.133 1.00 95.75 86 LEU A CA 1
ATOM 637 C C . LEU A 1 86 ? 16.605 5.262 20.028 1.00 95.75 86 LEU A C 1
ATOM 639 O O . LEU A 1 86 ? 16.698 6.334 20.631 1.00 95.75 86 LEU A O 1
ATOM 643 N N . LEU A 1 87 ? 15.509 4.934 19.337 1.00 94.62 87 LEU A N 1
ATOM 644 C CA . LEU A 1 87 ? 14.311 5.781 19.241 1.00 94.62 87 LEU A CA 1
ATOM 645 C C . LEU A 1 87 ? 13.680 6.042 20.613 1.00 94.62 87 LEU A C 1
ATOM 647 O O . LEU A 1 87 ? 13.299 7.176 20.921 1.00 94.62 87 LEU A O 1
ATOM 651 N N . SER A 1 88 ? 13.589 5.011 21.451 1.00 93.88 88 SER A N 1
ATOM 652 C CA . SER A 1 88 ? 13.055 5.117 22.812 1.00 93.88 88 SER A CA 1
ATOM 653 C C . SER A 1 88 ? 13.924 6.022 23.682 1.00 93.88 88 SER A C 1
ATOM 655 O O . SER A 1 88 ? 13.407 6.918 24.356 1.00 93.88 88 SER A O 1
ATOM 657 N N . LYS A 1 89 ? 15.250 5.857 23.607 1.00 95.12 89 LYS A N 1
ATOM 658 C CA . LYS A 1 89 ? 16.207 6.713 24.313 1.00 95.12 89 LYS A CA 1
ATOM 659 C C . LYS A 1 89 ? 16.139 8.162 23.831 1.00 95.12 89 LYS A C 1
ATOM 661 O O . LYS A 1 89 ? 16.043 9.063 24.657 1.00 95.12 89 LYS A O 1
ATOM 666 N N . ALA A 1 90 ? 16.109 8.402 22.522 1.00 92.81 90 ALA A N 1
AT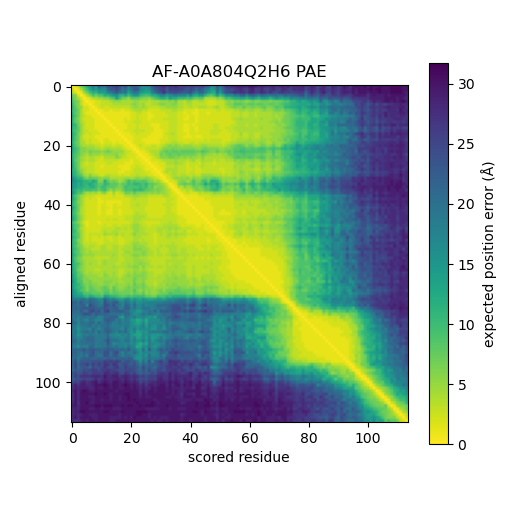OM 667 C CA . ALA A 1 90 ? 16.006 9.751 21.965 1.00 92.81 90 ALA A CA 1
ATOM 668 C C . ALA A 1 90 ? 14.718 10.461 22.411 1.00 92.81 90 ALA A C 1
ATOM 670 O O . ALA A 1 90 ? 14.761 11.614 22.838 1.00 92.81 90 ALA A O 1
ATOM 671 N N . LYS A 1 91 ? 13.570 9.768 22.382 1.00 90.25 91 LYS A N 1
ATOM 672 C CA . LYS A 1 91 ? 12.298 10.304 22.898 1.00 90.25 91 LYS A CA 1
ATOM 673 C C . LYS A 1 91 ? 12.399 10.664 24.379 1.00 90.25 91 LYS A C 1
ATOM 675 O O . LYS A 1 91 ? 11.920 11.719 24.788 1.00 90.25 91 LYS A O 1
ATOM 680 N N . PHE A 1 92 ? 13.015 9.802 25.180 1.00 90.38 92 PHE A N 1
ATOM 68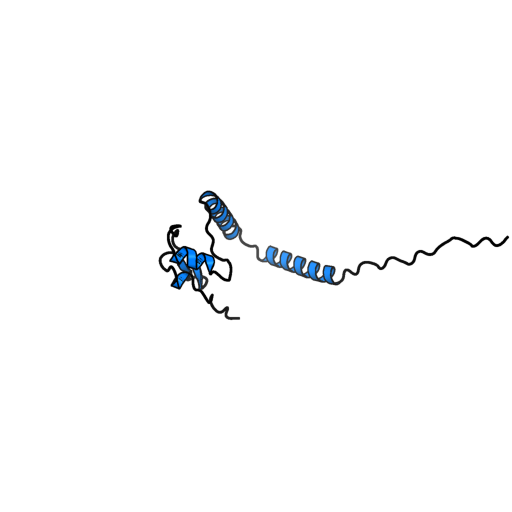1 C CA . PHE A 1 92 ? 13.195 10.035 26.608 1.00 90.38 92 PHE A CA 1
ATOM 682 C C . PHE A 1 92 ? 14.080 11.253 26.904 1.00 90.38 92 PHE A C 1
ATOM 684 O O . PHE A 1 92 ? 13.690 12.104 27.704 1.00 90.38 92 PHE A O 1
ATOM 691 N N . GLU A 1 93 ? 15.222 11.379 26.226 1.00 89.69 93 GLU A N 1
ATOM 692 C CA . GLU A 1 93 ? 16.141 12.512 26.398 1.00 89.69 93 GLU A CA 1
ATOM 693 C C . GLU A 1 93 ? 15.533 13.830 25.895 1.00 89.69 93 GLU A C 1
ATOM 695 O O . GLU A 1 93 ? 15.592 14.845 26.590 1.00 89.69 93 GLU A O 1
ATOM 700 N N . ASN A 1 94 ? 14.856 13.820 24.742 1.00 87.19 94 ASN A N 1
ATOM 701 C CA . ASN A 1 94 ? 14.190 15.010 24.202 1.00 87.19 94 ASN A CA 1
ATOM 702 C C . ASN A 1 94 ? 13.104 15.551 25.144 1.00 87.19 94 ASN A C 1
ATOM 704 O O . ASN A 1 94 ? 12.964 16.762 25.288 1.00 87.19 94 ASN A O 1
ATOM 708 N N . ASN A 1 95 ? 12.370 14.671 25.834 1.00 79.06 95 ASN A N 1
ATOM 709 C CA . ASN A 1 95 ? 11.378 15.077 26.836 1.00 79.06 95 ASN A CA 1
ATOM 710 C C . ASN A 1 95 ? 12.008 15.618 28.134 1.00 79.06 95 ASN A C 1
ATOM 712 O O . ASN A 1 95 ? 11.336 16.297 28.913 1.00 79.06 95 ASN A O 1
ATOM 716 N N . ARG A 1 96 ? 13.286 15.323 28.393 1.00 74.56 96 ARG A N 1
ATOM 717 C CA . ARG A 1 96 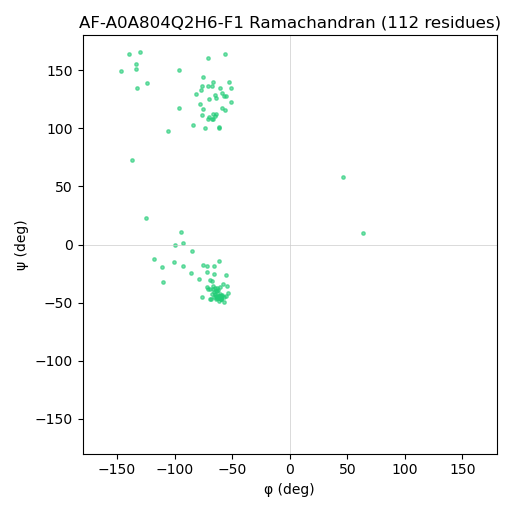? 14.044 15.826 29.550 1.00 74.56 96 ARG A CA 1
ATOM 718 C C . ARG A 1 96 ? 14.821 17.098 29.255 1.00 74.56 96 ARG A C 1
ATOM 720 O O . ARG A 1 96 ? 15.193 17.797 30.198 1.00 74.56 96 ARG A O 1
ATOM 727 N N . TYR A 1 97 ? 15.057 17.406 27.983 1.00 73.56 97 TYR A N 1
ATOM 728 C CA . TYR A 1 97 ? 15.747 18.619 27.581 1.00 73.56 97 TYR A CA 1
ATOM 729 C C . TYR A 1 97 ? 14.960 19.858 28.029 1.00 73.56 97 TYR A C 1
ATOM 731 O O . TYR A 1 97 ? 13.992 20.292 27.405 1.00 73.56 97 TYR A O 1
ATOM 739 N N . LYS A 1 98 ? 15.397 20.456 29.138 1.00 71.25 98 LYS A N 1
ATOM 740 C CA . LYS A 1 98 ? 14.973 21.785 29.570 1.00 71.25 98 LYS A CA 1
ATOM 741 C C . LYS A 1 98 ? 16.021 22.766 29.084 1.00 71.25 98 LYS A C 1
ATOM 743 O O . LYS A 1 98 ? 17.174 2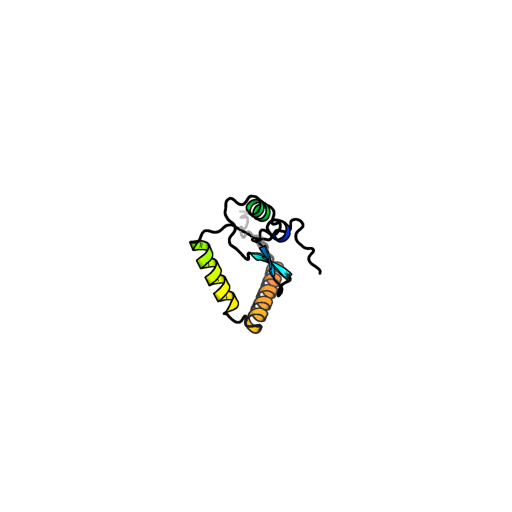2.691 29.504 1.00 71.25 98 LYS A O 1
ATOM 748 N N . LYS A 1 99 ? 15.621 23.695 28.211 1.00 71.00 99 LYS A N 1
ATOM 749 C CA . LYS A 1 99 ? 16.485 24.809 27.811 1.00 71.00 99 LYS A CA 1
ATOM 750 C C . LYS A 1 99 ? 17.022 25.470 29.090 1.00 71.00 99 LYS A C 1
ATOM 752 O O . LYS A 1 99 ? 16.197 25.873 29.916 1.00 71.00 99 LYS A O 1
ATOM 757 N N . PRO A 1 100 ? 18.349 25.573 29.283 1.00 66.25 100 PRO A N 1
ATOM 758 C CA . PRO A 1 100 ? 18.886 26.221 30.468 1.00 66.25 100 PRO A CA 1
ATOM 759 C C . PRO A 1 100 ? 18.336 27.646 30.531 1.00 66.25 100 PRO A C 1
ATOM 761 O O . PRO A 1 100 ? 18.375 28.385 29.538 1.00 66.25 100 PRO A O 1
ATOM 764 N N . GLN A 1 101 ? 17.751 28.010 31.675 1.00 63.19 101 GLN A N 1
ATOM 765 C CA . GLN A 1 101 ? 17.327 29.386 31.905 1.00 63.19 101 GLN A CA 1
ATOM 766 C C . GLN A 1 101 ? 18.567 30.270 31.772 1.00 63.19 101 GLN A C 1
ATOM 768 O O . GLN A 1 101 ? 19.618 29.955 32.330 1.00 63.19 101 GLN A O 1
ATOM 773 N N . ARG A 1 102 ? 18.469 31.345 30.978 1.00 65.94 102 ARG A N 1
ATOM 774 C CA . ARG A 1 102 ? 19.552 32.327 30.872 1.00 65.94 102 ARG A CA 1
ATOM 775 C C . ARG A 1 102 ? 19.838 32.821 32.289 1.00 65.94 102 ARG A C 1
ATOM 777 O O . ARG A 1 102 ? 18.947 33.403 32.901 1.00 65.94 102 ARG A O 1
ATOM 784 N N . GLY A 1 103 ? 21.039 32.551 32.802 1.00 66.38 103 GLY A N 1
ATOM 785 C CA . GLY A 1 103 ? 21.463 33.071 34.097 1.00 66.38 103 GLY A CA 1
ATOM 786 C C . GLY A 1 103 ? 21.284 34.587 34.124 1.00 66.38 103 GLY A C 1
ATOM 787 O O . GLY A 1 103 ? 21.520 35.256 33.111 1.00 66.38 103 GLY A O 1
ATOM 788 N N . ALA A 1 104 ? 20.814 35.120 35.253 1.00 66.94 104 ALA A N 1
ATOM 789 C CA . ALA A 1 104 ? 20.728 36.560 35.440 1.00 66.94 104 ALA A CA 1
ATOM 790 C C . ALA A 1 104 ? 22.117 37.165 35.195 1.00 66.94 104 ALA A C 1
ATOM 792 O O . ALA A 1 104 ? 23.112 36.701 35.753 1.00 66.94 104 ALA A O 1
ATOM 793 N N . LYS A 1 105 ? 22.193 38.172 34.322 1.00 64.56 105 LYS A N 1
ATOM 794 C CA . LYS A 1 105 ? 23.431 38.925 34.125 1.00 64.56 105 LYS A CA 1
ATOM 795 C C . LYS A 1 105 ? 23.688 39.705 35.413 1.00 64.56 105 LYS A C 1
ATOM 797 O O . LYS A 1 105 ? 22.962 40.650 35.700 1.00 64.56 105 LYS A O 1
ATOM 802 N N . SER A 1 106 ? 24.685 39.291 36.190 1.00 60.62 106 SER A N 1
ATOM 803 C CA . SER A 1 106 ? 25.230 40.122 37.262 1.00 60.62 106 SER A CA 1
ATOM 804 C C . SER A 1 106 ? 25.903 41.324 36.605 1.00 60.62 106 SER A C 1
ATOM 806 O O . SER A 1 106 ? 26.887 41.145 35.890 1.00 60.62 106 SER A O 1
ATOM 808 N N . SER A 1 107 ? 25.350 42.523 36.788 1.00 69.00 107 SER A N 1
ATOM 809 C CA . SER A 1 107 ? 26.023 43.757 36.378 1.00 69.00 107 SER A CA 1
ATOM 810 C C . SER A 1 107 ? 27.210 43.988 37.310 1.00 69.00 107 SER A C 1
ATOM 812 O O . SER A 1 107 ? 27.030 43.967 38.526 1.00 69.00 107 SER A O 1
ATOM 814 N N . SER A 1 108 ? 28.413 44.155 36.762 1.00 66.06 108 SER A N 1
ATOM 815 C CA . SER A 1 108 ? 29.613 44.520 37.526 1.00 66.06 108 SER A CA 1
ATOM 816 C C . SER A 1 108 ? 29.872 46.028 37.538 1.00 66.06 108 SER A C 1
ATOM 818 O O . SER A 1 108 ? 30.958 46.444 37.934 1.00 66.06 108 SER A O 1
ATOM 820 N N . ASP A 1 109 ? 28.917 46.843 37.086 1.00 68.06 109 ASP A N 1
ATOM 821 C CA . ASP A 1 109 ? 29.063 48.295 37.116 1.00 68.06 109 ASP A CA 1
ATOM 822 C C . ASP A 1 109 ? 28.911 48.780 38.562 1.00 68.06 109 ASP A C 1
ATOM 824 O O . ASP A 1 109 ? 27.809 48.868 39.108 1.00 68.06 109 ASP A O 1
ATOM 828 N N . TYR A 1 110 ? 30.047 49.049 39.203 1.00 69.69 110 TYR A N 1
ATOM 829 C CA . TYR A 1 110 ? 30.093 49.792 40.454 1.00 69.69 110 TYR A CA 1
ATOM 830 C C . TYR A 1 110 ? 29.593 51.214 40.189 1.00 69.69 110 TYR A C 1
ATOM 832 O O . TYR A 1 110 ? 30.089 51.897 39.295 1.00 69.69 110 TYR A O 1
ATOM 840 N N . VAL A 1 111 ? 28.601 51.655 40.964 1.00 64.56 111 VAL A N 1
ATOM 841 C CA . VAL A 1 111 ? 28.155 53.051 40.960 1.00 64.56 111 VAL A CA 1
ATOM 842 C C . VAL A 1 111 ? 29.250 53.873 41.630 1.00 64.56 111 VAL A C 1
ATOM 844 O O . VAL A 1 111 ? 29.453 53.756 42.839 1.00 64.56 111 VAL A O 1
ATOM 847 N N . ASP A 1 112 ? 29.972 54.653 40.832 1.00 66.19 112 ASP A N 1
ATOM 848 C CA . ASP A 1 112 ? 30.923 55.643 41.325 1.00 66.19 112 ASP A CA 1
ATOM 849 C C . ASP A 1 112 ? 30.166 56.736 42.094 1.00 66.19 112 ASP A C 1
ATOM 851 O O . ASP A 1 112 ? 29.154 57.249 41.607 1.00 66.19 112 ASP A O 1
ATOM 855 N N . TRP A 1 113 ? 30.602 57.044 43.315 1.00 64.06 113 TRP A N 1
ATOM 856 C CA . TRP A 1 113 ? 29.945 58.034 44.173 1.00 64.06 113 TRP A CA 1
ATOM 857 C C . TRP A 1 113 ? 30.850 59.162 44.670 1.00 64.06 113 TRP A C 1
ATOM 859 O O . TRP A 1 113 ? 30.458 59.819 45.632 1.00 64.06 113 TRP A O 1
ATOM 869 N N . MET A 1 114 ? 31.973 59.478 44.011 1.00 39.47 114 MET A N 1
ATOM 870 C CA . MET A 1 114 ? 32.621 60.801 44.149 1.00 39.47 114 MET A CA 1
ATOM 871 C C . MET A 1 114 ? 33.390 61.239 42.906 1.00 39.47 114 MET A C 1
ATOM 873 O O . MET A 1 114 ? 34.405 60.588 42.588 1.00 39.47 114 MET A O 1
#

Solvent-accessible surface area (backbone atoms only — not comparable to full-atom values): 7312 Å² total; per-residue (Å²): 132,86,77,76,74,66,93,60,49,41,39,80,53,27,59,84,28,20,38,70,37,87,92,74,72,43,80,42,78,77,44,85,69,60,95,84,37,65,47,48,54,50,31,42,76,51,35,89,79,68,80,57,78,92,70,54,74,70,54,45,54,53,52,52,51,53,50,50,50,61,71,69,47,77,78,50,68,66,59,51,51,51,51,52,52,51,52,51,50,51,54,53,51,62,75,63,65,67,80,77,75,79,72,82,82,79,79,84,78,75,83,83,86,131

Organism: Zea mays (NCBI:txid4577)

Radius of gyration: 27.4 Å; Cα contacts (8 Å, |Δi|>4): 64; chains: 1; bounding box: 49×75×62 Å

Foldseek 3Di:
DPDDDQPQDLCVQCVVQWDQDPVPRDIDGPDDDDPPDPSNVVSCVRRPVNPDDDDDPVVVVVVVVVVCVVVPPPPPVVVVVVVVVVVVVVVVVVVVDDPPDD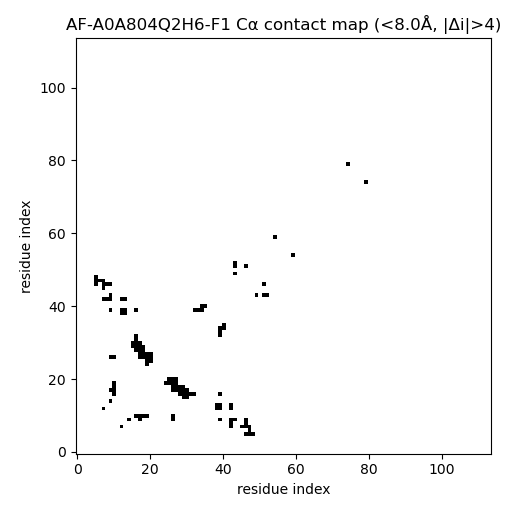PPPDDPDDDDDD

Secondary structure (DSSP, 8-state):
---PPPSS-HHHH-TTTEEE-TTT--EEE-SPPPTT-HHHHHHHHH-TT-------HHHHHHHHHHHHHHHHS---HHHHHHHHHHHHHHHHHHHH-PPPP-------------

pLDDT: mean 82.78, std 12.9, range [35.25, 96.12]

Mean predicted aligned error: 13.62 Å

Sequence (114 aa):
MATAGCPYSCVKRAPHVFSFSDDTGTARAISQGNGEDDLVQLAVGQCPRKCIYYVTPCQRTILEDVLASVLMVPYDLAEAAVLDSLLSKAKFENNRYKKPQRGAKSSSDYVDWM